Protein AF-A0A9D0J4I6-F1 (afdb_monomer)

Structure (mmCIF, N/CA/C/O backbone):
data_AF-A0A9D0J4I6-F1
#
_entry.id   AF-A0A9D0J4I6-F1
#
loop_
_atom_site.group_PDB
_atom_site.id
_atom_site.type_symbol
_atom_site.label_atom_id
_atom_site.label_alt_id
_atom_site.label_comp_id
_atom_site.label_asym_id
_atom_site.label_entity_id
_atom_site.label_seq_id
_atom_site.pdbx_PDB_ins_code
_atom_site.Cartn_x
_atom_site.Cartn_y
_atom_site.Cartn_z
_atom_site.occupancy
_atom_site.B_iso_or_equiv
_atom_site.auth_seq_id
_atom_site.auth_comp_id
_atom_site.auth_asym_id
_atom_site.auth_atom_id
_atom_site.pdbx_PDB_model_num
ATOM 1 N N . MET A 1 1 ? 1.192 3.315 17.740 1.00 69.50 1 MET A N 1
ATOM 2 C CA . MET A 1 1 ? 0.780 4.036 16.508 1.00 69.50 1 MET A CA 1
ATOM 3 C C . MET A 1 1 ? -0.107 3.150 15.646 1.00 69.50 1 MET A C 1
ATOM 5 O O . MET A 1 1 ? -1.261 3.501 15.463 1.00 69.50 1 MET A O 1
ATOM 9 N N . TYR A 1 2 ? 0.373 1.976 15.226 1.00 77.81 2 TYR A N 1
ATOM 10 C CA . TYR A 1 2 ? -0.396 0.997 14.447 1.00 77.81 2 TYR A CA 1
ATOM 11 C C . TYR A 1 2 ? -1.780 0.647 15.035 1.00 77.81 2 TYR A C 1
ATOM 13 O O . TYR A 1 2 ? -2.800 0.876 14.393 1.00 77.81 2 TYR A O 1
ATOM 21 N N . THR A 1 3 ? -1.822 0.227 16.302 1.00 79.12 3 THR A N 1
ATOM 22 C CA . THR A 1 3 ? -3.057 -0.133 17.023 1.00 79.12 3 THR A CA 1
ATOM 23 C C . THR A 1 3 ? -4.084 0.993 17.118 1.00 79.12 3 THR A C 1
ATOM 25 O O . THR A 1 3 ? -5.278 0.734 17.083 1.00 79.12 3 THR A O 1
ATOM 28 N N . LYS A 1 4 ? -3.647 2.258 17.196 1.00 85.75 4 LYS A N 1
ATOM 29 C CA . LYS A 1 4 ? -4.568 3.408 17.217 1.00 85.75 4 LYS A CA 1
ATOM 30 C C . LYS A 1 4 ? -5.278 3.583 15.872 1.00 85.75 4 LYS A C 1
ATOM 32 O O . LYS A 1 4 ? -6.442 3.962 15.836 1.00 85.75 4 LYS A O 1
ATOM 37 N N . ILE A 1 5 ? -4.569 3.319 14.775 1.00 83.88 5 ILE A N 1
ATOM 38 C CA . ILE A 1 5 ? -5.096 3.475 13.418 1.00 83.88 5 ILE A CA 1
ATOM 39 C C . ILE A 1 5 ? -6.085 2.351 13.117 1.00 83.88 5 ILE A C 1
ATOM 41 O O . ILE A 1 5 ? -7.195 2.636 12.678 1.00 83.88 5 ILE A O 1
ATOM 45 N N . THR A 1 6 ? -5.725 1.098 13.408 1.00 82.81 6 THR A N 1
ATOM 46 C CA . THR A 1 6 ? -6.627 -0.043 13.195 1.00 82.81 6 THR A CA 1
ATOM 47 C C . THR A 1 6 ? -7.867 0.021 14.070 1.00 82.81 6 THR A C 1
ATOM 49 O O . THR A 1 6 ? -8.954 -0.251 13.573 1.00 82.81 6 THR A O 1
ATOM 52 N N . HIS A 1 7 ? -7.735 0.458 15.325 1.00 86.69 7 HIS A N 1
ATOM 53 C CA . HIS A 1 7 ? -8.888 0.676 16.197 1.00 86.69 7 HIS A CA 1
ATOM 54 C C . HIS A 1 7 ? -9.818 1.756 15.638 1.00 86.69 7 HIS A C 1
ATOM 56 O O . HIS A 1 7 ? -11.007 1.515 15.486 1.00 86.69 7 HIS A O 1
ATOM 62 N N . SER A 1 8 ? -9.276 2.908 15.229 1.00 87.38 8 SER A N 1
ATOM 63 C CA . SER A 1 8 ? -10.082 3.990 14.652 1.00 87.38 8 SER A CA 1
ATOM 64 C C . SER A 1 8 ? -10.775 3.585 13.344 1.00 87.38 8 SER A C 1
ATOM 66 O O . SER A 1 8 ? -11.917 3.975 13.112 1.00 87.38 8 SER A O 1
ATOM 68 N N . LEU A 1 9 ? -10.115 2.785 12.499 1.00 85.00 9 LEU A N 1
ATOM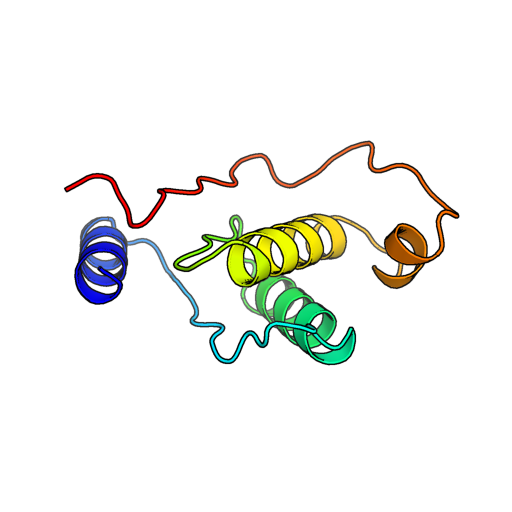 69 C CA . LEU A 1 9 ? -10.714 2.217 11.285 1.00 85.00 9 LEU A CA 1
ATOM 70 C C . LEU A 1 9 ? -11.843 1.236 11.622 1.00 85.00 9 LEU A C 1
ATOM 72 O O . LEU A 1 9 ? -12.903 1.303 11.003 1.00 85.00 9 LEU A O 1
ATOM 76 N N . ALA A 1 10 ? -11.634 0.369 12.615 1.00 85.94 10 ALA A N 1
ATOM 77 C CA . ALA A 1 10 ? -12.639 -0.584 13.072 1.00 85.94 10 ALA A CA 1
ATOM 78 C C . ALA A 1 10 ? -13.863 0.121 13.679 1.00 85.94 10 ALA A C 1
ATOM 80 O O . ALA A 1 10 ? -14.990 -0.209 13.319 1.00 85.94 10 ALA A O 1
ATOM 81 N N . GLU A 1 11 ? -13.657 1.136 14.523 1.00 90.69 11 GLU A N 1
ATOM 82 C CA . GLU A 1 11 ? -14.733 1.958 15.095 1.00 90.69 11 GLU A CA 1
ATOM 83 C C . GLU A 1 11 ? -15.529 2.706 14.021 1.00 90.69 11 GLU A C 1
ATOM 85 O O . GLU A 1 11 ? -16.744 2.845 14.126 1.00 90.69 11 GLU A O 1
ATOM 90 N N . ALA A 1 12 ? -14.863 3.145 12.951 1.00 88.75 12 ALA A N 1
ATOM 91 C CA . ALA A 1 12 ? -15.510 3.771 11.803 1.00 88.75 12 ALA A CA 1
ATOM 92 C C . ALA A 1 12 ? -16.200 2.763 10.856 1.00 88.75 12 ALA A C 1
ATOM 94 O O . ALA A 1 12 ? -16.732 3.170 9.822 1.00 88.75 12 ALA A O 1
ATOM 95 N N . GLY A 1 13 ? -16.171 1.458 11.160 1.00 88.38 13 GLY A N 1
ATOM 96 C CA . GLY A 1 13 ? -16.736 0.405 10.311 1.00 88.38 13 GLY A CA 1
ATOM 97 C C . GLY A 1 13 ? -15.999 0.223 8.980 1.00 88.38 13 GLY A C 1
ATOM 98 O O . GLY A 1 13 ? -16.564 -0.295 8.016 1.00 88.38 13 GLY A O 1
ATOM 99 N N . VAL A 1 14 ? -14.745 0.672 8.890 1.00 87.19 14 VAL A N 1
ATOM 100 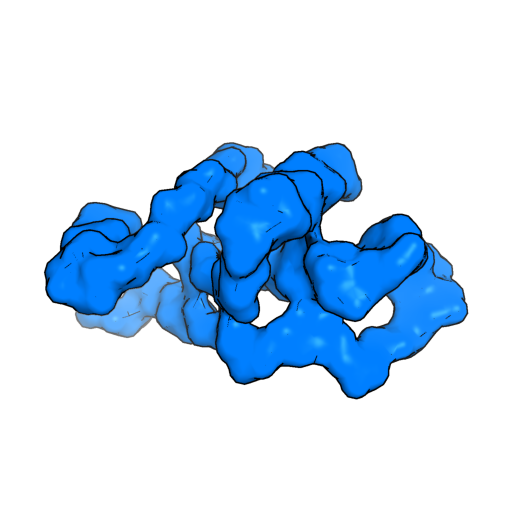C CA . VAL A 1 14 ? -13.946 0.606 7.666 1.00 87.19 14 VAL A CA 1
ATOM 101 C C . VAL A 1 14 ? -13.236 -0.739 7.589 1.00 87.19 14 VAL A C 1
ATOM 103 O O . VAL A 1 14 ? -12.344 -1.043 8.382 1.00 87.19 14 VAL A O 1
ATOM 106 N N . HIS A 1 15 ? -13.587 -1.529 6.574 1.00 86.81 15 HIS A N 1
ATOM 107 C CA . HIS A 1 15 ? -12.842 -2.740 6.250 1.00 86.81 15 HIS A CA 1
ATOM 108 C C . HIS A 1 15 ? -11.413 -2.382 5.822 1.00 86.81 15 HIS A C 1
ATOM 110 O O . HIS A 1 15 ? -11.202 -1.582 4.906 1.00 86.81 15 HIS A O 1
ATOM 116 N N . SER A 1 16 ? -10.430 -2.978 6.493 1.00 86.00 16 SER A N 1
ATOM 117 C CA . SER A 1 16 ? -9.011 -2.770 6.222 1.00 86.00 16 SER A CA 1
ATOM 118 C C . SER A 1 16 ? -8.291 -4.110 6.145 1.00 86.00 16 SER A C 1
ATOM 120 O O . SER A 1 16 ? -8.639 -5.057 6.848 1.00 86.00 16 SER A O 1
ATOM 122 N N . VAL A 1 17 ? -7.296 -4.181 5.262 1.00 88.75 17 VAL A N 1
ATOM 123 C CA . VAL A 1 17 ? -6.459 -5.364 5.055 1.00 88.75 17 VAL A CA 1
ATOM 124 C C . VAL A 1 17 ? -5.011 -4.976 5.295 1.00 88.75 17 VAL A C 1
ATOM 126 O O . VAL A 1 17 ? -4.523 -3.979 4.760 1.00 88.75 17 VAL A O 1
ATOM 129 N N . GLU A 1 18 ? -4.312 -5.777 6.090 1.00 89.38 18 GLU A N 1
ATOM 130 C CA . GLU A 1 18 ? -2.920 -5.522 6.432 1.00 89.38 18 GLU A CA 1
ATOM 131 C C . GLU A 1 18 ? -1.961 -5.939 5.307 1.00 89.38 18 GLU A C 1
ATOM 133 O O . GLU A 1 18 ? -2.057 -7.019 4.703 1.00 89.38 18 GLU A O 1
ATOM 138 N N . HIS A 1 19 ? -0.980 -5.075 5.048 1.00 88.12 19 HIS A N 1
ATOM 139 C CA . HIS A 1 19 ? 0.137 -5.339 4.149 1.00 88.12 19 HIS A CA 1
ATOM 140 C C . HIS A 1 19 ? 1.433 -4.829 4.792 1.00 88.12 19 HIS A C 1
ATOM 142 O O . HIS A 1 19 ? 1.821 -3.674 4.623 1.00 88.12 19 HIS A O 1
ATOM 148 N N . GLY A 1 20 ? 2.047 -5.689 5.608 1.00 87.00 20 GLY A N 1
ATOM 149 C CA . GLY A 1 20 ? 3.311 -5.425 6.296 1.00 87.00 20 GLY A CA 1
ATOM 150 C C . GLY A 1 20 ? 4.517 -6.057 5.598 1.00 87.00 20 GLY A C 1
ATOM 151 O O . GLY A 1 20 ? 4.370 -6.779 4.615 1.00 87.00 20 GLY A O 1
ATOM 152 N N . GLY A 1 21 ? 5.713 -5.814 6.145 1.00 84.12 21 GLY A N 1
ATOM 153 C CA . GLY A 1 21 ? 6.971 -6.386 5.642 1.00 84.12 21 GLY A CA 1
ATOM 154 C C . GLY A 1 21 ? 7.738 -5.501 4.657 1.00 84.12 21 GLY A C 1
ATOM 155 O O . GLY A 1 21 ? 8.632 -5.993 3.973 1.00 84.12 21 GLY A O 1
ATOM 156 N N . VAL A 1 22 ? 7.414 -4.206 4.583 1.00 81.56 22 VAL A N 1
ATOM 157 C CA . VAL A 1 22 ? 8.131 -3.260 3.719 1.00 81.56 22 VAL A CA 1
ATOM 158 C C . VAL A 1 22 ? 9.586 -3.131 4.171 1.00 81.56 22 VAL A C 1
ATOM 160 O O . VAL A 1 22 ? 9.859 -2.780 5.318 1.00 81.56 22 VAL A O 1
ATOM 163 N N . GLN A 1 23 ? 10.515 -3.373 3.248 1.00 75.38 23 GLN A N 1
ATOM 164 C CA . GLN A 1 23 ? 11.952 -3.198 3.456 1.00 75.38 23 GLN A CA 1
ATOM 165 C C . GLN A 1 23 ? 12.466 -1.937 2.749 1.00 75.38 23 GLN A C 1
ATOM 167 O O . GLN A 1 23 ? 11.834 -1.436 1.820 1.00 75.38 23 GLN A O 1
ATOM 172 N N . SER A 1 24 ? 13.629 -1.430 3.173 1.00 59.25 24 SER A N 1
ATOM 173 C CA . SER A 1 24 ? 14.232 -0.192 2.647 1.00 59.25 24 SER A CA 1
ATOM 174 C C . SER A 1 24 ? 14.527 -0.225 1.142 1.00 59.25 24 SER A C 1
ATOM 176 O O . SER A 1 24 ? 14.577 0.830 0.517 1.00 59.25 24 SER A O 1
ATOM 178 N N . ASN A 1 25 ? 14.674 -1.418 0.558 1.00 61.41 25 ASN A N 1
ATOM 179 C CA . ASN A 1 25 ? 14.757 -1.643 -0.883 1.00 61.41 25 ASN A CA 1
ATOM 180 C C . ASN A 1 25 ? 13.551 -2.496 -1.319 1.00 61.41 25 ASN A C 1
ATOM 182 O O . ASN A 1 25 ? 13.673 -3.721 -1.412 1.00 61.41 25 ASN A O 1
ATOM 186 N N . PRO A 1 26 ? 12.356 -1.898 -1.477 1.00 59.88 26 PRO A N 1
ATOM 187 C CA . PRO A 1 26 ? 11.143 -2.662 -1.721 1.00 59.88 26 PRO A CA 1
ATOM 188 C C . PRO A 1 26 ? 11.247 -3.366 -3.075 1.00 59.88 26 PRO A C 1
ATOM 190 O O . PRO A 1 26 ? 11.278 -2.725 -4.126 1.00 59.88 26 PRO A O 1
ATOM 193 N N . LEU A 1 27 ? 11.299 -4.700 -3.053 1.00 72.19 27 LEU A N 1
ATOM 194 C CA . LEU A 1 27 ? 11.243 -5.488 -4.277 1.00 72.19 27 LEU A CA 1
ATOM 195 C C . LEU A 1 27 ? 9.919 -5.206 -4.994 1.00 72.19 27 LEU A C 1
ATOM 197 O O . LEU A 1 27 ? 8.857 -5.126 -4.372 1.00 72.19 27 LEU A O 1
ATOM 201 N N . LEU A 1 28 ? 9.974 -5.113 -6.323 1.00 79.94 28 LEU A N 1
ATOM 202 C CA . LEU A 1 28 ? 8.797 -4.954 -7.182 1.00 79.94 28 LEU A CA 1
ATOM 203 C C . LEU A 1 28 ? 7.710 -5.999 -6.877 1.00 79.94 28 LEU A C 1
ATOM 205 O O . LEU A 1 28 ? 6.519 -5.716 -6.981 1.00 79.94 28 LEU A O 1
ATOM 209 N N . GLU A 1 29 ? 8.119 -7.198 -6.471 1.00 83.56 29 GLU A N 1
ATOM 210 C CA . GLU A 1 29 ? 7.229 -8.284 -6.064 1.00 83.56 29 GLU A CA 1
ATOM 211 C C . GLU A 1 29 ? 6.366 -7.919 -4.852 1.00 83.56 29 GLU A C 1
ATOM 213 O O . GLU A 1 29 ? 5.179 -8.235 -4.830 1.00 83.56 29 GLU A O 1
ATOM 218 N N . HIS A 1 30 ? 6.916 -7.174 -3.891 1.00 87.44 30 HIS A N 1
ATOM 219 C CA . HIS A 1 30 ? 6.172 -6.708 -2.723 1.00 87.44 30 HIS A CA 1
ATOM 220 C C . HIS A 1 30 ? 5.082 -5.708 -3.128 1.00 87.44 30 HIS A C 1
ATOM 222 O O . HIS A 1 30 ? 3.921 -5.844 -2.743 1.00 87.44 30 HIS A O 1
ATOM 228 N N . VAL A 1 31 ? 5.427 -4.758 -4.003 1.00 87.50 31 VAL A N 1
ATOM 229 C CA . VAL A 1 31 ? 4.462 -3.804 -4.572 1.00 87.50 31 VAL A CA 1
ATOM 230 C C . VAL A 1 31 ? 3.373 -4.538 -5.361 1.00 87.50 31 VAL A C 1
ATOM 232 O O . VAL A 1 31 ? 2.192 -4.234 -5.207 1.00 87.50 31 VAL A O 1
ATOM 235 N N . ARG A 1 32 ? 3.736 -5.536 -6.175 1.00 87.81 32 ARG A N 1
ATOM 236 C CA . ARG A 1 32 ? 2.772 -6.357 -6.929 1.00 87.81 32 ARG A CA 1
ATOM 237 C C . ARG A 1 32 ? 1.822 -7.122 -6.008 1.00 87.81 32 ARG A C 1
ATOM 239 O O . ARG A 1 32 ? 0.620 -7.115 -6.264 1.00 87.81 32 ARG A O 1
ATOM 246 N N . ALA A 1 33 ? 2.327 -7.708 -4.923 1.00 89.88 33 ALA A N 1
ATOM 247 C CA . ALA A 1 33 ? 1.499 -8.374 -3.920 1.00 89.88 33 ALA A CA 1
ATOM 248 C C . ALA A 1 33 ? 0.515 -7.397 -3.251 1.00 89.88 33 ALA A C 1
ATOM 250 O O . ALA A 1 33 ? -0.656 -7.725 -3.056 1.00 89.88 33 ALA A O 1
ATOM 251 N N . GLY A 1 34 ? 0.957 -6.172 -2.955 1.00 90.25 34 GLY A N 1
ATOM 252 C CA . GLY A 1 34 ? 0.083 -5.112 -2.454 1.00 90.25 34 GLY A CA 1
ATOM 253 C C . GLY A 1 34 ? -1.008 -4.712 -3.453 1.00 90.25 34 GLY A C 1
ATOM 254 O O . GLY A 1 34 ? -2.171 -4.576 -3.078 1.00 90.25 34 GLY A O 1
ATOM 255 N N . ILE A 1 35 ? -0.666 -4.579 -4.740 1.00 89.62 35 ILE A N 1
ATOM 256 C CA . ILE A 1 35 ? -1.631 -4.267 -5.809 1.00 89.62 35 ILE A CA 1
ATOM 257 C C . ILE A 1 35 ? -2.675 -5.378 -5.945 1.00 89.62 35 ILE A C 1
ATOM 259 O O . ILE A 1 35 ? -3.863 -5.078 -6.067 1.00 89.62 35 ILE A O 1
ATOM 263 N N . ALA A 1 36 ? -2.245 -6.643 -5.906 1.00 89.81 36 ALA A N 1
ATOM 264 C CA . ALA A 1 36 ? -3.143 -7.792 -5.966 1.00 89.81 36 ALA A CA 1
ATOM 265 C C . ALA A 1 36 ? -4.167 -7.750 -4.825 1.00 89.81 36 ALA A C 1
ATOM 267 O O . ALA A 1 36 ? -5.361 -7.786 -5.101 1.00 89.81 36 ALA A O 1
ATOM 268 N N . LYS A 1 37 ? -3.723 -7.519 -3.579 1.00 90.88 37 LYS A N 1
ATOM 269 C CA . LYS A 1 37 ? -4.618 -7.359 -2.419 1.00 90.88 37 LYS A CA 1
ATOM 270 C C . LYS A 1 37 ? -5.627 -6.224 -2.594 1.00 90.88 37 LYS A C 1
ATOM 272 O O . LYS A 1 37 ? -6.799 -6.387 -2.270 1.00 90.88 37 LYS A O 1
ATOM 277 N N . VAL A 1 38 ? -5.196 -5.070 -3.110 1.00 90.31 38 VAL A N 1
ATOM 278 C CA . VAL A 1 38 ? -6.106 -3.937 -3.353 1.00 90.31 38 VAL A CA 1
ATOM 279 C C . VAL A 1 38 ? -7.194 -4.309 -4.359 1.00 90.31 38 VAL A C 1
ATOM 281 O O . VAL A 1 38 ? -8.352 -3.946 -4.155 1.00 90.31 38 VAL A O 1
ATOM 284 N N . LYS A 1 39 ? -6.841 -5.040 -5.421 1.00 87.12 39 LYS A N 1
ATOM 285 C CA . LYS A 1 39 ? -7.796 -5.475 -6.449 1.00 87.12 39 LYS A CA 1
ATOM 286 C C . LYS A 1 39 ? -8.717 -6.593 -5.947 1.00 87.12 39 LYS A C 1
ATOM 288 O O . LYS A 1 39 ? -9.918 -6.499 -6.164 1.00 87.12 39 LYS A O 1
ATOM 293 N N . GLU A 1 40 ? -8.173 -7.587 -5.249 1.00 90.38 40 GLU A N 1
ATOM 294 C CA . GLU A 1 40 ? -8.902 -8.738 -4.694 1.00 90.38 40 GLU A CA 1
ATOM 295 C C . GLU A 1 40 ? -9.934 -8.321 -3.640 1.00 90.38 40 GLU A C 1
ATOM 297 O O . GLU A 1 40 ? -11.083 -8.746 -3.689 1.00 90.38 40 GLU A O 1
ATOM 302 N N . HIS A 1 41 ? -9.553 -7.432 -2.721 1.00 88.44 41 HIS A N 1
ATOM 303 C CA . HIS A 1 41 ? -10.437 -6.957 -1.654 1.00 88.44 41 HIS A CA 1
ATOM 304 C C . HIS A 1 41 ? -11.212 -5.684 -2.027 1.00 88.44 41 HIS A C 1
ATOM 306 O O . HIS A 1 41 ? -11.845 -5.074 -1.165 1.00 88.44 41 HIS A O 1
ATOM 312 N N . HIS A 1 42 ? -11.144 -5.249 -3.291 1.00 87.06 42 HIS A N 1
ATOM 313 C CA . HIS A 1 42 ? -11.789 -4.029 -3.794 1.00 87.06 42 HIS A CA 1
ATOM 314 C C . HIS A 1 42 ? -11.530 -2.785 -2.917 1.00 87.06 42 HIS A C 1
ATOM 316 O O . HIS A 1 42 ? -12.421 -1.961 -2.675 1.00 87.06 42 HIS A O 1
ATOM 322 N N . LEU A 1 43 ? -10.295 -2.640 -2.425 1.00 87.69 43 LEU A N 1
ATOM 323 C CA . LEU A 1 43 ? -9.919 -1.555 -1.520 1.00 87.69 43 LEU A CA 1
ATOM 324 C C . LEU A 1 43 ? -9.902 -0.216 -2.263 1.00 87.69 43 LEU A C 1
ATOM 326 O O . LEU A 1 43 ? -9.413 -0.099 -3.386 1.00 87.69 43 LEU A O 1
ATOM 330 N N . LYS A 1 44 ? -10.400 0.831 -1.602 1.00 87.25 44 LYS A N 1
ATOM 331 C CA . LYS A 1 44 ? -10.503 2.179 -2.188 1.00 87.25 44 LYS A CA 1
ATOM 332 C C . LYS A 1 44 ? -9.321 3.088 -1.847 1.00 87.25 44 LYS A C 1
ATOM 334 O O . LYS A 1 44 ? -9.093 4.083 -2.535 1.00 87.25 44 LYS A O 1
ATOM 339 N N . ALA A 1 45 ? -8.569 2.759 -0.800 1.00 86.00 45 ALA A N 1
ATOM 340 C CA . ALA A 1 45 ? -7.466 3.569 -0.297 1.00 86.00 45 ALA A CA 1
ATOM 341 C C . ALA A 1 45 ? -6.314 2.692 0.207 1.00 86.00 45 ALA A C 1
ATOM 343 O O . ALA A 1 45 ? -6.523 1.549 0.608 1.00 86.00 45 ALA A O 1
ATOM 344 N N . VAL A 1 46 ? -5.106 3.259 0.202 1.00 89.00 46 VAL A N 1
ATOM 345 C CA . VAL A 1 46 ? -3.897 2.657 0.778 1.00 89.00 46 VAL A CA 1
ATOM 346 C C . VAL A 1 46 ? -3.371 3.620 1.835 1.00 89.00 46 VAL A C 1
ATOM 348 O O . VAL A 1 46 ? -3.127 4.790 1.542 1.00 89.00 46 VAL A O 1
ATOM 351 N N . VAL A 1 47 ? -3.207 3.141 3.067 1.00 87.62 47 VAL A N 1
ATOM 352 C CA . VAL A 1 47 ? -2.722 3.950 4.192 1.00 87.62 47 VAL A CA 1
ATOM 353 C C . VAL A 1 47 ? -1.316 3.492 4.563 1.00 87.62 47 VAL A C 1
ATOM 355 O O . VAL A 1 47 ? -1.110 2.337 4.926 1.00 87.62 47 VAL A O 1
ATOM 358 N N . ALA A 1 48 ? -0.345 4.401 4.473 1.00 89.00 48 ALA A N 1
ATOM 359 C CA . ALA A 1 48 ? 1.034 4.143 4.870 1.00 89.00 48 ALA A CA 1
ATOM 360 C C . ALA A 1 48 ? 1.226 4.438 6.363 1.00 89.00 48 ALA A C 1
ATOM 362 O O . ALA A 1 48 ? 0.993 5.563 6.808 1.00 89.00 48 ALA A O 1
ATOM 363 N N . VAL A 1 49 ? 1.701 3.452 7.126 1.00 86.69 49 VAL A N 1
ATOM 364 C CA . VAL A 1 49 ? 2.032 3.609 8.550 1.00 86.69 49 VAL A CA 1
ATOM 365 C C . VAL A 1 49 ? 3.492 3.211 8.762 1.00 86.69 49 VAL A C 1
ATOM 367 O O . VAL A 1 49 ? 3.803 2.035 8.920 1.00 86.69 49 VAL A O 1
ATOM 370 N N . GLY A 1 50 ? 4.404 4.184 8.726 1.00 84.44 50 GLY A N 1
ATOM 371 C CA . GLY A 1 50 ? 5.840 3.939 8.873 1.00 84.44 50 GLY A CA 1
ATOM 372 C C . GLY A 1 50 ? 6.705 5.079 8.332 1.00 84.44 50 GLY A C 1
ATOM 373 O O . GLY A 1 50 ? 6.247 6.216 8.230 1.00 84.44 50 GLY A O 1
ATOM 374 N N . GLY A 1 51 ? 7.963 4.769 8.006 1.00 83.00 51 GLY A N 1
ATOM 375 C CA . GLY A 1 51 ? 8.929 5.719 7.441 1.00 83.00 51 GLY A CA 1
ATOM 376 C C . GLY A 1 51 ? 8.804 5.924 5.922 1.00 83.00 51 GLY A C 1
ATOM 377 O O . GLY A 1 51 ? 7.856 5.458 5.290 1.00 83.00 51 GLY A O 1
ATOM 378 N N . GLY A 1 52 ? 9.799 6.591 5.324 1.00 82.19 52 GLY A N 1
ATOM 379 C CA . GLY A 1 52 ? 9.803 6.966 3.899 1.00 82.19 52 GLY A CA 1
ATOM 380 C C . GLY A 1 52 ? 9.585 5.792 2.936 1.00 82.19 52 GLY A C 1
ATOM 381 O O . GLY A 1 52 ? 8.716 5.863 2.073 1.00 82.19 52 GLY A O 1
ATOM 382 N N . SER A 1 53 ? 10.268 4.664 3.150 1.00 83.00 53 SER A N 1
ATOM 383 C CA . SER A 1 53 ? 10.123 3.470 2.300 1.00 83.00 53 SER A CA 1
ATOM 384 C C . SER A 1 53 ? 8.707 2.878 2.322 1.00 83.00 53 SER A C 1
ATOM 386 O O . SER A 1 53 ? 8.230 2.382 1.301 1.00 83.00 53 SER A O 1
ATOM 388 N N . VAL A 1 54 ? 8.000 2.968 3.458 1.00 86.50 54 VAL A N 1
ATOM 389 C CA . VAL A 1 54 ? 6.590 2.547 3.575 1.00 86.50 54 VAL A CA 1
ATOM 390 C C . VAL A 1 54 ? 5.692 3.467 2.760 1.00 86.50 54 VAL A C 1
ATOM 392 O O . VAL A 1 54 ? 4.813 2.996 2.041 1.00 86.50 54 VAL A O 1
ATOM 395 N N . LEU A 1 55 ? 5.940 4.774 2.831 1.00 86.06 55 LEU A N 1
ATOM 396 C CA . LEU A 1 55 ? 5.194 5.761 2.062 1.00 86.06 55 LEU A CA 1
ATOM 397 C C . LEU A 1 55 ? 5.386 5.574 0.553 1.00 86.06 55 LEU A C 1
ATOM 399 O O . LEU A 1 55 ? 4.407 5.594 -0.193 1.00 86.06 55 LEU A O 1
ATOM 403 N N . ASP A 1 56 ? 6.616 5.364 0.094 1.00 85.69 56 ASP A N 1
ATOM 404 C CA . ASP A 1 56 ? 6.884 5.194 -1.335 1.00 85.69 56 ASP A CA 1
ATOM 405 C C . ASP A 1 56 ? 6.336 3.867 -1.872 1.00 85.69 56 ASP A C 1
ATOM 407 O O . ASP A 1 5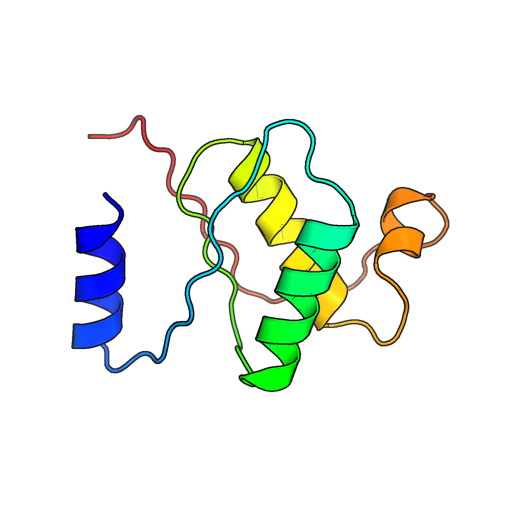6 ? 5.750 3.834 -2.957 1.00 85.69 56 ASP A O 1
ATOM 411 N N . THR A 1 57 ? 6.391 2.800 -1.070 1.00 87.94 57 THR A N 1
ATOM 412 C CA . THR A 1 57 ? 5.727 1.525 -1.386 1.00 87.94 57 THR A CA 1
ATOM 413 C C . THR A 1 57 ? 4.211 1.705 -1.500 1.00 87.94 57 THR A C 1
ATOM 415 O O . THR A 1 57 ? 3.603 1.253 -2.470 1.00 87.94 57 THR A O 1
ATOM 418 N N . ALA A 1 58 ? 3.588 2.424 -0.562 1.00 89.19 58 ALA A N 1
ATOM 419 C CA . ALA A 1 58 ? 2.154 2.699 -0.597 1.00 89.19 58 ALA A CA 1
ATOM 420 C C . ALA A 1 58 ? 1.742 3.512 -1.834 1.00 89.19 58 ALA A C 1
ATOM 422 O O . ALA A 1 58 ? 0.735 3.190 -2.466 1.00 89.19 58 ALA A O 1
ATOM 423 N N . LYS A 1 59 ? 2.532 4.522 -2.228 1.00 87.44 59 LYS A N 1
ATOM 424 C CA . LYS A 1 59 ? 2.300 5.284 -3.468 1.00 87.44 59 LYS A CA 1
ATOM 425 C C . LYS A 1 59 ? 2.379 4.386 -4.698 1.00 87.44 59 LYS A C 1
ATOM 427 O O . LYS A 1 59 ? 1.516 4.482 -5.566 1.00 87.44 59 LYS A O 1
ATOM 432 N N . ALA A 1 60 ? 3.382 3.511 -4.768 1.00 87.25 60 ALA A N 1
ATOM 433 C CA . ALA A 1 60 ? 3.537 2.580 -5.880 1.00 87.25 60 ALA A CA 1
ATOM 434 C C . ALA A 1 60 ? 2.346 1.612 -5.976 1.00 87.25 60 ALA A C 1
ATOM 436 O O . ALA A 1 60 ? 1.804 1.415 -7.063 1.00 87.25 60 ALA A O 1
ATOM 437 N N . ILE A 1 61 ? 1.880 1.078 -4.842 1.00 88.56 61 ILE A N 1
ATOM 438 C CA . ILE A 1 61 ? 0.691 0.218 -4.786 1.00 88.56 61 ILE A CA 1
ATOM 439 C C . ILE A 1 61 ? -0.559 0.986 -5.233 1.00 88.56 61 ILE A C 1
ATOM 441 O O . ILE A 1 61 ? -1.298 0.508 -6.090 1.00 88.56 61 ILE A O 1
ATOM 445 N N . ALA A 1 62 ? -0.787 2.190 -4.700 1.00 88.06 62 ALA A N 1
ATOM 446 C CA . ALA A 1 62 ? -1.949 3.013 -5.038 1.00 88.06 62 ALA A CA 1
ATOM 447 C C . ALA A 1 62 ? -1.957 3.472 -6.506 1.00 88.06 62 ALA A C 1
ATOM 449 O O . ALA A 1 62 ? -3.019 3.633 -7.104 1.00 88.06 62 ALA A O 1
ATOM 450 N N . ALA A 1 63 ? -0.780 3.698 -7.088 1.00 86.00 63 ALA A N 1
ATOM 451 C CA . ALA A 1 63 ? -0.619 4.008 -8.501 1.00 86.00 63 ALA A CA 1
ATOM 452 C C . ALA A 1 63 ? -0.861 2.772 -9.381 1.00 86.00 63 ALA A C 1
ATOM 454 O O . ALA A 1 63 ? -1.561 2.858 -10.386 1.00 86.00 63 ALA A O 1
ATOM 455 N N . GLY A 1 64 ? -0.313 1.617 -8.995 1.00 85.38 64 GLY A N 1
ATOM 456 C CA . GLY A 1 64 ? -0.453 0.359 -9.728 1.00 85.38 64 GLY A CA 1
ATOM 457 C C . GLY A 1 64 ? -1.842 -0.276 -9.638 1.00 85.38 64 GLY A C 1
ATOM 458 O O . GLY A 1 64 ? -2.233 -1.025 -10.531 1.00 85.38 64 GLY A O 1
ATOM 459 N N . SER A 1 65 ? -2.618 0.029 -8.596 1.00 85.94 65 SER A N 1
ATOM 460 C CA . SER A 1 65 ? -3.976 -0.497 -8.437 1.00 85.94 65 SER A CA 1
ATOM 461 C C . SER A 1 65 ? -4.994 0.150 -9.374 1.00 85.94 65 SER A C 1
ATOM 463 O O . SER A 1 65 ? -5.946 -0.516 -9.772 1.00 85.94 65 SER A O 1
ATOM 465 N N . VAL A 1 66 ? -4.775 1.409 -9.772 1.00 82.00 66 VAL A N 1
ATOM 466 C CA . VAL A 1 66 ? -5.684 2.177 -10.645 1.00 82.00 66 VAL A CA 1
ATOM 467 C C . VAL A 1 66 ? -5.341 2.083 -12.131 1.00 82.00 66 VAL A C 1
ATOM 469 O O . VAL A 1 66 ? -5.993 2.731 -12.950 1.00 82.00 66 VAL A O 1
ATOM 472 N N . VAL A 1 67 ? -4.315 1.311 -12.494 1.00 75.44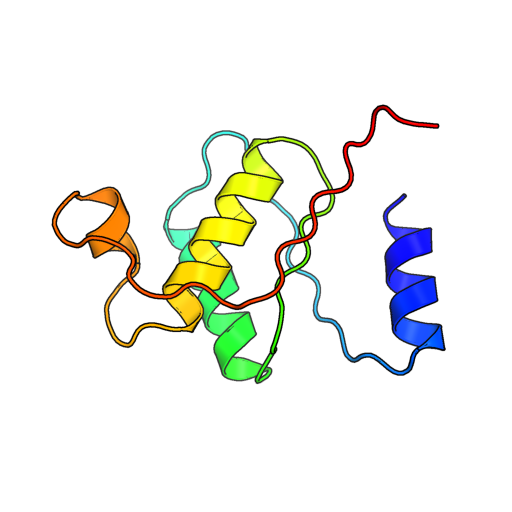 67 VAL A N 1
ATOM 473 C CA . VAL A 1 67 ? -3.931 1.107 -13.889 1.00 75.44 67 VAL A CA 1
ATOM 474 C C . VAL A 1 67 ? -4.027 -0.353 -14.321 1.00 75.44 67 VAL A C 1
ATOM 476 O O . VAL A 1 67 ? -3.768 -1.283 -13.555 1.00 75.44 67 VAL A O 1
ATOM 479 N N . ASP A 1 68 ? -4.365 -0.539 -15.597 1.00 67.00 68 ASP A N 1
ATOM 480 C CA . ASP A 1 68 ? -4.427 -1.854 -16.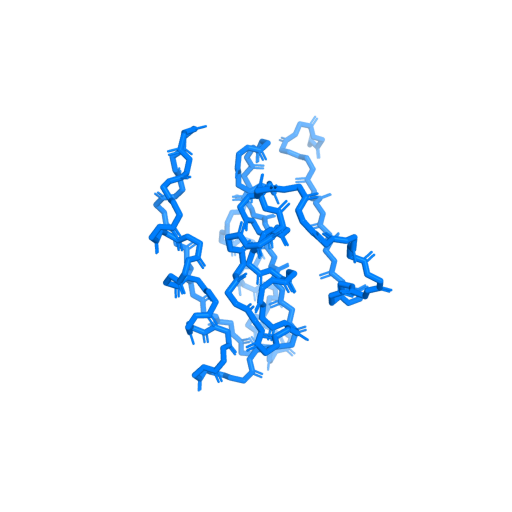251 1.00 67.00 68 ASP A CA 1
ATOM 481 C C . ASP A 1 68 ? -3.067 -2.359 -16.744 1.00 67.00 68 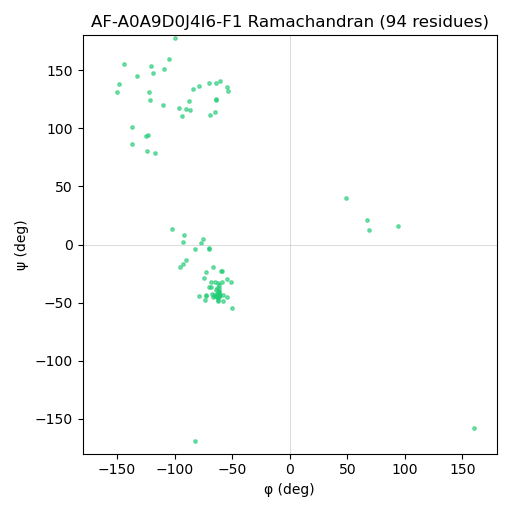ASP A C 1
ATOM 483 O O . ASP A 1 68 ? -2.952 -3.462 -17.268 1.00 67.00 68 ASP A O 1
ATOM 487 N N . HIS A 1 69 ? -2.012 -1.555 -16.605 1.00 65.25 69 HIS A N 1
ATOM 488 C CA . HIS A 1 69 ? -0.664 -1.932 -17.012 1.00 65.25 69 HIS A CA 1
ATOM 489 C C . HIS A 1 69 ? 0.238 -2.172 -15.806 1.00 65.25 69 HIS A C 1
ATOM 491 O O . HIS A 1 69 ? 0.065 -1.559 -14.759 1.00 65.25 69 HIS A O 1
ATOM 497 N N . ASP A 1 70 ? 1.230 -3.047 -15.984 1.00 65.94 70 ASP A N 1
ATOM 498 C CA . ASP A 1 70 ? 2.196 -3.376 -14.937 1.00 65.94 70 ASP A CA 1
ATOM 499 C C . ASP A 1 70 ? 2.867 -2.109 -14.379 1.00 65.94 70 ASP A C 1
ATOM 501 O O . ASP A 1 70 ? 3.352 -1.257 -15.138 1.00 65.94 70 ASP A O 1
ATOM 505 N N . VAL A 1 71 ? 2.909 -2.016 -13.046 1.00 68.44 71 VAL A N 1
ATOM 506 C CA . VAL A 1 71 ? 3.476 -0.891 -12.293 1.00 68.44 71 VAL A CA 1
ATOM 507 C C . VAL A 1 71 ? 4.955 -0.666 -12.628 1.00 68.44 71 VAL A C 1
ATOM 509 O O . VAL A 1 71 ? 5.451 0.456 -12.529 1.00 68.44 71 VAL A O 1
ATOM 512 N N . TRP A 1 72 ? 5.648 -1.701 -13.122 1.00 65.06 72 TRP A N 1
ATOM 513 C CA . TRP A 1 72 ? 7.018 -1.606 -13.632 1.00 65.06 72 TRP A CA 1
ATOM 514 C C . TRP A 1 72 ? 7.185 -0.543 -14.726 1.00 65.06 72 TRP A C 1
ATOM 516 O O . TRP A 1 72 ? 8.242 0.076 -14.839 1.00 65.06 72 TRP A O 1
ATOM 526 N N . LYS A 1 73 ? 6.136 -0.259 -15.514 1.00 60.75 73 LYS A N 1
ATOM 527 C CA . LYS A 1 73 ? 6.196 0.774 -16.562 1.00 60.75 73 LYS A CA 1
ATOM 528 C C . LYS A 1 73 ? 6.341 2.198 -16.004 1.00 60.75 73 LYS A C 1
ATOM 530 O O . LYS A 1 73 ? 6.795 3.067 -16.751 1.00 60.75 73 LYS A O 1
ATOM 535 N N . PHE A 1 74 ? 6.016 2.428 -14.727 1.00 59.94 74 PHE A N 1
ATOM 536 C CA . PHE A 1 74 ? 6.280 3.698 -14.039 1.00 59.94 74 PHE A CA 1
ATOM 537 C C . PHE A 1 74 ? 7.736 3.816 -13.594 1.00 59.94 74 PHE A C 1
ATOM 539 O O . PHE A 1 74 ? 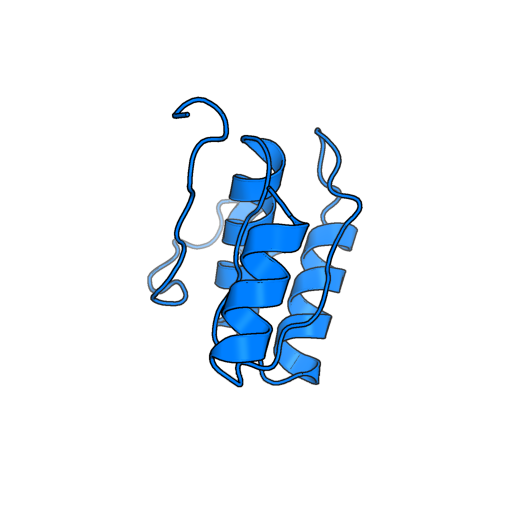8.360 4.846 -13.829 1.00 59.94 74 PHE A O 1
ATOM 546 N N . PHE A 1 75 ? 8.297 2.746 -13.024 1.00 58.31 75 PHE A N 1
ATOM 547 C CA . PHE A 1 75 ? 9.697 2.714 -12.588 1.00 58.31 75 PHE A CA 1
ATOM 548 C C . PHE A 1 75 ? 10.680 2.744 -13.762 1.00 58.31 75 PHE A C 1
ATOM 550 O O . PHE A 1 75 ? 11.733 3.363 -13.668 1.00 58.31 75 PHE A O 1
ATOM 557 N N . ALA A 1 76 ? 10.313 2.157 -14.904 1.00 58.84 76 ALA A N 1
ATOM 558 C CA . ALA A 1 76 ? 11.122 2.184 -16.120 1.00 58.84 76 ALA A CA 1
ATOM 559 C C . ALA A 1 76 ? 11.097 3.535 -16.874 1.00 58.84 76 ALA A C 1
ATOM 561 O O . ALA A 1 76 ? 11.612 3.609 -17.989 1.00 58.84 76 ALA A O 1
ATOM 562 N N . GLY A 1 77 ? 10.451 4.581 -16.336 1.00 50.16 77 GLY A N 1
ATOM 563 C CA . GLY A 1 77 ? 10.402 5.918 -16.947 1.00 50.16 77 GLY A CA 1
ATOM 564 C C . GLY A 1 77 ? 9.587 6.012 -18.245 1.00 50.16 77 GLY A C 1
ATOM 565 O O . GLY A 1 77 ? 9.667 7.012 -18.952 1.00 50.16 77 GLY A O 1
ATOM 566 N N . LYS A 1 78 ? 8.797 4.982 -18.588 1.00 51.25 78 LYS A N 1
ATOM 567 C CA . LYS A 1 78 ? 8.108 4.891 -19.889 1.00 51.25 78 LYS A CA 1
ATOM 568 C C . LYS A 1 78 ? 6.709 5.519 -19.912 1.00 51.25 78 LYS A C 1
ATOM 570 O O . LYS A 1 78 ? 6.169 5.703 -21.001 1.00 51.25 78 LYS A O 1
ATOM 575 N N . LYS A 1 79 ? 6.098 5.840 -18.761 1.00 47.41 79 LYS A N 1
ATOM 576 C CA . LYS A 1 79 ? 4.787 6.519 -18.681 1.00 47.41 79 LYS A CA 1
ATOM 577 C C . LYS A 1 79 ? 4.658 7.428 -17.456 1.00 47.41 79 LYS A C 1
ATOM 579 O O . LYS A 1 79 ? 5.013 7.044 -16.349 1.00 47.41 79 LYS A O 1
ATOM 584 N N . THR A 1 80 ? 4.072 8.607 -17.657 1.00 47.12 80 THR A N 1
ATOM 585 C CA . THR A 1 80 ? 3.753 9.591 -16.609 1.00 47.12 80 THR A CA 1
ATOM 586 C C . THR A 1 80 ? 2.412 9.261 -15.935 1.00 47.12 80 THR A C 1
ATOM 588 O O . THR A 1 80 ? 1.421 8.994 -16.621 1.00 47.12 80 THR A O 1
ATOM 591 N N . LEU A 1 81 ? 2.350 9.297 -14.598 1.00 50.44 81 LEU A N 1
ATOM 592 C CA . LEU A 1 81 ? 1.114 9.105 -13.824 1.00 50.44 81 LEU A CA 1
ATOM 593 C C . LEU A 1 81 ? 0.160 10.294 -14.022 1.00 50.44 81 LEU A C 1
ATOM 595 O O . LEU A 1 81 ? 0.439 11.391 -13.551 1.00 50.44 81 LEU A O 1
ATOM 599 N N . LYS A 1 82 ? -0.979 10.085 -14.697 1.00 50.59 82 LYS A N 1
ATOM 600 C CA . LYS A 1 82 ? -2.037 11.113 -14.839 1.00 50.59 82 LYS A CA 1
ATOM 601 C C . LYS A 1 82 ? -3.128 11.038 -13.761 1.00 50.59 82 LYS A C 1
ATOM 603 O O . LYS A 1 82 ? -3.865 12.003 -13.587 1.00 50.59 82 LYS A O 1
ATOM 608 N N . LYS A 1 83 ? -3.244 9.917 -13.042 1.00 49.19 83 LYS A N 1
ATOM 609 C CA . LYS A 1 83 ? -4.183 9.713 -11.926 1.00 49.19 83 LYS A CA 1
ATOM 610 C C . LYS A 1 83 ? -3.579 8.734 -10.921 1.00 49.19 83 LYS A C 1
ATOM 612 O O . LYS A 1 83 ? -3.130 7.663 -11.310 1.00 49.19 83 LYS A O 1
ATOM 617 N N . ALA A 1 84 ? -3.612 9.107 -9.648 1.00 51.31 84 ALA A N 1
ATOM 618 C CA . ALA A 1 84 ? -3.373 8.230 -8.507 1.00 51.31 84 ALA A CA 1
ATOM 619 C C . ALA A 1 84 ? -4.630 8.245 -7.623 1.00 51.31 84 ALA A C 1
ATOM 621 O O . ALA A 1 84 ? -5.388 9.222 -7.658 1.00 51.31 84 ALA A O 1
ATOM 622 N N . SER A 1 85 ? -4.878 7.170 -6.865 1.00 41.53 85 SER A N 1
ATOM 623 C CA . SER A 1 85 ? -6.014 7.124 -5.935 1.00 41.53 85 SER A CA 1
ATOM 624 C C . SER A 1 85 ? -5.980 8.326 -4.978 1.00 41.53 85 SER A C 1
ATOM 626 O O . SER A 1 85 ? -4.928 8.711 -4.471 1.00 41.53 85 SER A O 1
ATOM 628 N N . ARG A 1 86 ? -7.145 8.954 -4.783 1.00 46.28 86 ARG A N 1
ATOM 629 C CA . ARG A 1 86 ? -7.324 10.334 -4.293 1.00 46.28 86 ARG A CA 1
ATOM 630 C C . ARG A 1 86 ? -6.954 10.552 -2.812 1.00 46.28 86 ARG A C 1
ATOM 632 O O . ARG A 1 86 ? -6.993 11.690 -2.360 1.00 46.28 86 ARG A O 1
ATOM 639 N N . TYR A 1 87 ? -6.584 9.515 -2.058 1.00 44.50 87 TYR A N 1
ATOM 640 C CA . TYR A 1 87 ? -6.281 9.630 -0.627 1.00 44.50 87 TYR A CA 1
ATOM 641 C C . TYR A 1 87 ? -5.029 8.826 -0.246 1.00 44.50 87 TYR A C 1
ATOM 643 O O . TYR A 1 87 ? -5.079 7.610 -0.082 1.00 44.50 87 TYR A O 1
ATOM 651 N N . CYS A 1 88 ? -3.904 9.528 -0.095 1.00 44.81 88 CYS A N 1
ATOM 652 C CA . CYS A 1 88 ? -2.674 9.029 0.518 1.00 44.81 88 CYS A CA 1
ATOM 653 C C . CYS A 1 88 ? -2.309 9.989 1.655 1.00 44.81 88 CYS A C 1
ATOM 655 O O . CYS A 1 88 ? -1.687 11.024 1.425 1.00 44.81 88 CYS A O 1
ATOM 657 N N . SER A 1 89 ? -2.739 9.687 2.881 1.00 46.12 89 SER A N 1
ATOM 658 C CA . SER A 1 89 ? -2.378 10.475 4.062 1.00 46.12 89 SER A CA 1
ATOM 659 C C . SER A 1 89 ? -1.149 9.865 4.736 1.00 46.12 89 SER A C 1
ATOM 661 O O . SER A 1 89 ? -1.241 8.790 5.327 1.00 46.12 89 SER A O 1
ATOM 663 N N . SER A 1 90 ? -0.006 10.545 4.671 1.00 44.25 90 SER A N 1
ATOM 664 C CA . SER A 1 90 ? 1.167 10.230 5.489 1.00 44.25 90 SER A CA 1
ATOM 665 C C . SER A 1 90 ? 1.093 11.023 6.792 1.00 44.25 90 SER A C 1
ATOM 667 O O . SER A 1 90 ? 1.140 12.253 6.750 1.00 44.25 90 SER A O 1
ATOM 669 N N . ARG A 1 91 ? 0.999 10.360 7.950 1.00 40.25 91 ARG A N 1
ATOM 670 C CA . ARG A 1 91 ? 1.315 11.015 9.228 1.00 40.25 91 ARG A CA 1
ATOM 671 C C . ARG A 1 91 ? 2.764 10.682 9.596 1.00 40.25 91 ARG A C 1
ATOM 673 O O . ARG A 1 91 ? 3.060 9.498 9.761 1.00 40.25 91 ARG A O 1
ATOM 680 N N . PRO A 1 92 ? 3.666 11.674 9.695 1.00 37.97 92 PRO A N 1
ATOM 681 C CA . PRO A 1 92 ? 5.026 11.432 10.155 1.00 37.97 92 PRO A CA 1
ATOM 682 C C . PRO A 1 92 ? 5.006 10.950 11.611 1.00 37.97 92 PRO A C 1
ATOM 684 O O . PRO A 1 92 ? 4.246 11.453 12.436 1.00 37.97 92 PRO A O 1
ATOM 687 N N . ALA A 1 93 ? 5.847 9.965 11.927 1.00 47.00 93 ALA A N 1
ATOM 688 C CA . ALA A 1 93 ? 5.956 9.388 13.270 1.00 47.00 93 ALA A CA 1
ATOM 689 C C . ALA A 1 93 ? 6.588 10.344 14.309 1.00 47.00 93 ALA A C 1
ATOM 691 O O . ALA A 1 93 ? 6.670 9.990 15.479 1.00 47.00 93 ALA A O 1
ATOM 692 N N . SER A 1 94 ? 7.025 11.535 13.892 1.00 37.44 94 SER A N 1
ATOM 693 C CA . SER A 1 94 ? 7.806 12.500 14.676 1.00 37.44 94 SER A CA 1
ATOM 694 C C . SER A 1 94 ? 7.005 13.687 15.232 1.00 37.44 94 SER A C 1
ATOM 696 O O . SER A 1 94 ? 7.601 14.663 15.674 1.00 37.44 94 SER A O 1
ATOM 698 N N . SER A 1 95 ? 5.671 13.638 15.224 1.00 35.09 95 SER A N 1
ATOM 699 C CA . SER A 1 95 ? 4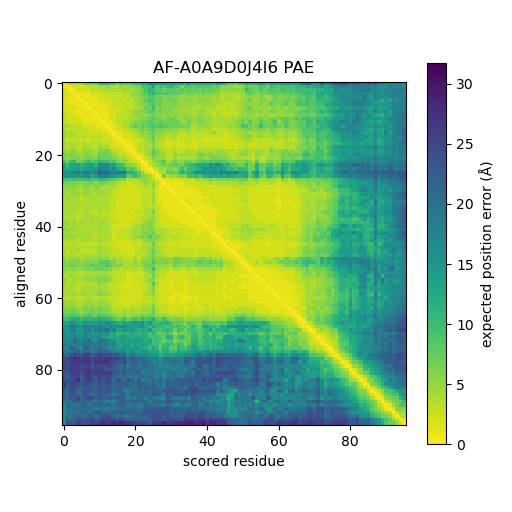.830 14.661 15.866 1.00 35.09 95 SER A CA 1
ATOM 700 C C . SER A 1 95 ? 3.888 14.017 16.882 1.00 35.09 95 SER A C 1
ATOM 702 O O . SER A 1 95 ? 2.722 13.745 16.589 1.00 35.09 95 SER A O 1
ATOM 704 N N . LEU A 1 96 ? 4.447 13.740 18.059 1.00 40.97 96 LEU A N 1
ATOM 705 C CA . LEU A 1 96 ? 3.763 13.611 19.345 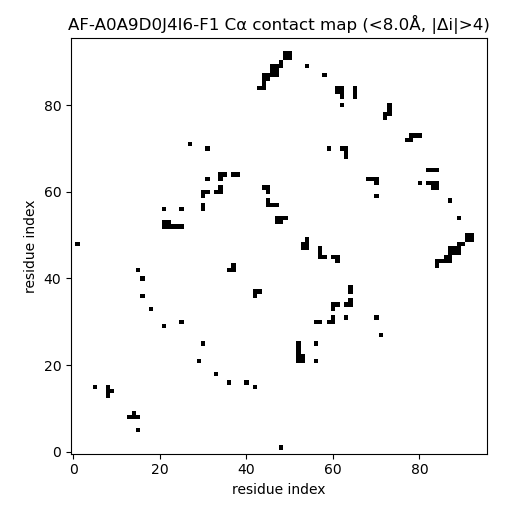1.00 40.97 96 LEU A CA 1
ATOM 706 C C . LEU A 1 96 ? 4.557 14.427 20.363 1.00 40.97 96 LEU A C 1
ATOM 708 O O . LEU A 1 96 ? 5.804 14.343 20.297 1.00 40.97 96 LEU A O 1
#

Solvent-accessible surface area (backbone atoms only — not comparable to full-atom values): 6096 Å² total; per-residue (Å²): 112,70,67,61,53,55,49,52,33,52,76,69,71,49,91,81,81,91,84,81,85,81,42,90,76,67,52,68,66,57,38,50,54,48,22,49,50,35,62,76,68,66,53,85,68,50,79,36,85,60,58,70,52,38,44,53,45,36,50,51,19,37,39,31,55,79,43,98,55,70,53,63,45,52,78,69,70,74,51,82,86,88,70,60,60,95,55,73,66,77,66,70,87,84,78,125

Sequence (96 aa):
MYTKITHSLAEAGVHSVEHGGVQSNPLLEHVRAGIAKVKEHHLKAVVAVGGGSVLDTAKAIAAGSVVDHDVWKFFAGKKTLKKASRYCSSRPASSL

Mean predicted aligned error: 9.9 Å

Foldseek 3Di:
DVVVVVVVCVVVVHDDDDQDDQDPPGDLVSLVVLLCVCQVVVPLAFEFDDDDSSLVSRQLSQQCNPDPDRSVCVVVVNDDRPDGRPDYDDDDPPDD

Nearest PDB structures (foldseek):
  1vlj-assembly1_A  TM=9.515E-01  e=1.710E-06  Thermotoga maritima MSB8
  7w9z-assembly1_B  TM=9.389E-01  e=2.349E-06  Bacillus spizizenii ATCC 6633 = JCM 2499
  7w9x-assembly1_B  TM=9.463E-01  e=3.665E-06  Bacillus spizizenii ATCC 6633 = JCM 2499
  7w9x-assembly1_A  TM=9.452E-01  e=4.161E-06  Bacillus spizizenii ATCC 6633 = JCM 2499
  7w9y-assembly1_B  TM=9.327E-01  e=6.092E-06  Bacillus spizizenii ATCC 6633 = JCM 2499

Secondary structure (DSSP, 8-state):
-HHHHHHHHHHTT----------SS--HHHHHHHHHHHHHTT-S-----SSHHHHHHHHHHHHHHT-SS-THHHHTTS---S---S---PPPTT--

pLDDT: mean 74.37, std 17.3, range [35.09, 90.88]

Radius of gyration: 13.6 Å; Cα contacts (8 Å, |Δi|>4): 92; chains: 1; bounding box: 32×23×39 Å